Protein AF-G1EFM1-F1 (afdb_monomer_lite)

Sequence (75 aa):
VAPFNVNFRYVKSELHYLLADSEATALIYHAAFAPRVAEI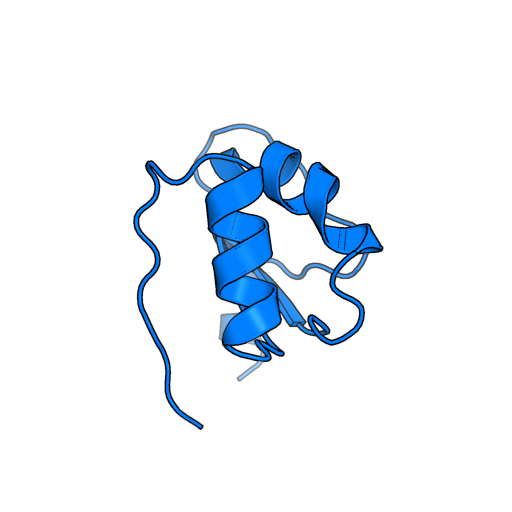LPDLPRLRVLIQIADESGNELLDGAVDYEDALASV

Radius of gyration: 11.95 Å; chains: 1; bounding box: 29×23×28 Å

InterPro domains:
  IPR042099 ANL, N-terminal domain [G3DSA:3.40.50.12780] (1-75)

Secondary structure (DSSP, 8-state):
-------TT--HHHHHHHHHHTT--EEEEEGGGHHHHHTTGGG-TT--EEEEEP-SS-PPPPTTEEEHHHHHHT-

pLDDT: mean 94.95, std 5.3, range [66.69, 98.62]

Structure (mmCIF, N/CA/C/O backbone):
data_AF-G1EFM1-F1
#
_entry.id   AF-G1EFM1-F1
#
loop_
_atom_site.group_PDB
_atom_site.id
_atom_site.type_symbol
_atom_site.label_atom_id
_atom_site.label_alt_id
_atom_site.label_comp_id
_atom_site.label_asym_id
_atom_site.label_entity_id
_atom_site.label_seq_id
_atom_site.pdbx_PDB_ins_code
_atom_site.Cartn_x
_atom_site.Cartn_y
_atom_site.Cartn_z
_atom_site.occupancy
_atom_site.B_iso_or_equiv
_atom_site.auth_seq_id
_atom_site.auth_comp_id
_atom_site.auth_asym_id
_atom_site.auth_atom_id
_atom_site.pdbx_PDB_model_num
ATOM 1 N N . VAL A 1 1 ? -11.575 -6.292 -11.544 1.00 67.88 1 VAL A N 1
ATOM 2 C CA . VAL A 1 1 ? -10.935 -5.478 -10.484 1.00 67.88 1 VAL A CA 1
ATOM 3 C C . VAL A 1 1 ? -11.155 -4.010 -10.825 1.00 67.88 1 VAL A C 1
ATOM 5 O O . VAL A 1 1 ? -11.170 -3.709 -12.014 1.00 67.88 1 VAL A O 1
ATOM 8 N N . ALA A 1 2 ? -11.398 -3.136 -9.846 1.00 84.50 2 ALA A N 1
ATOM 9 C CA . ALA A 1 2 ? -11.627 -1.707 -10.076 1.00 84.50 2 ALA A CA 1
ATOM 10 C C . ALA A 1 2 ? -10.635 -0.884 -9.234 1.00 84.50 2 ALA A C 1
ATOM 12 O O . ALA A 1 2 ? -10.623 -1.054 -8.016 1.00 84.50 2 ALA A O 1
ATOM 13 N N . PRO A 1 3 ? -9.790 -0.035 -9.846 1.00 90.69 3 PRO A N 1
ATOM 14 C CA . PRO A 1 3 ? -8.930 0.872 -9.099 1.00 90.69 3 PRO A CA 1
ATOM 15 C C . PRO A 1 3 ? -9.723 2.090 -8.609 1.00 90.69 3 PRO A C 1
ATOM 17 O O . PRO A 1 3 ? -10.654 2.546 -9.276 1.00 90.69 3 PRO A O 1
ATOM 20 N N . PHE A 1 4 ? -9.315 2.656 -7.477 1.00 92.56 4 PHE A N 1
ATOM 21 C CA . PHE A 1 4 ? -9.803 3.947 -7.002 1.00 92.56 4 PHE A CA 1
ATOM 22 C C . PHE A 1 4 ? -8.639 4.791 -6.489 1.00 92.56 4 PHE A C 1
ATOM 24 O O . PHE A 1 4 ? -7.674 4.274 -5.929 1.00 92.56 4 PHE A O 1
ATOM 31 N N . ASN A 1 5 ? -8.726 6.101 -6.706 1.00 93.25 5 ASN A N 1
ATOM 32 C CA . ASN A 1 5 ? -7.721 7.036 -6.220 1.00 93.25 5 ASN A CA 1
ATOM 33 C C . ASN A 1 5 ? -8.047 7.455 -4.790 1.00 93.25 5 ASN A C 1
ATOM 35 O O . ASN A 1 5 ? -9.194 7.765 -4.468 1.00 93.25 5 ASN A O 1
ATOM 39 N N . VAL A 1 6 ? -7.013 7.523 -3.959 1.00 92.38 6 VAL A N 1
ATOM 40 C CA . VAL A 1 6 ? -7.105 8.011 -2.583 1.00 92.38 6 VAL A CA 1
ATOM 41 C C . VAL A 1 6 ? -6.492 9.401 -2.514 1.00 92.38 6 VAL A C 1
ATOM 43 O O . VAL A 1 6 ? -5.437 9.662 -3.090 1.00 92.38 6 VAL A O 1
ATOM 46 N N . ASN A 1 7 ? -7.149 10.323 -1.814 1.00 93.94 7 ASN A N 1
ATOM 47 C CA . ASN A 1 7 ? -6.589 11.650 -1.597 1.00 93.94 7 ASN A CA 1
ATOM 48 C C . ASN A 1 7 ? -5.461 11.567 -0.560 1.00 93.94 7 ASN A C 1
ATOM 50 O O . ASN A 1 7 ? -5.670 11.123 0.566 1.00 93.94 7 ASN A O 1
ATOM 54 N N . PHE A 1 8 ? -4.278 12.063 -0.916 1.00 89.50 8 PHE A N 1
ATOM 55 C CA . PHE A 1 8 ? -3.089 12.040 -0.059 1.00 89.50 8 PHE A CA 1
ATOM 56 C C . PHE A 1 8 ? -3.250 12.774 1.284 1.00 89.50 8 PHE A C 1
ATOM 58 O O . PHE A 1 8 ? -2.455 12.583 2.203 1.00 89.50 8 PHE A O 1
ATOM 65 N N . ARG A 1 9 ? -4.264 13.641 1.409 1.00 91.69 9 ARG A N 1
ATOM 66 C CA . ARG A 1 9 ? -4.553 14.381 2.644 1.00 91.69 9 ARG A CA 1
ATOM 67 C C . ARG A 1 9 ? -5.246 13.540 3.712 1.00 91.69 9 ARG A C 1
ATOM 69 O O . ARG A 1 9 ? -5.389 14.031 4.826 1.00 91.69 9 ARG A O 1
ATOM 76 N N . TYR A 1 10 ? -5.666 12.317 3.386 1.00 89.94 10 TYR A N 1
ATOM 77 C CA .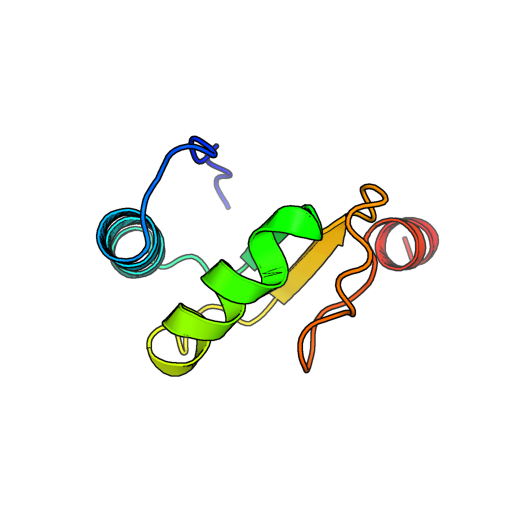 TYR A 1 10 ? -6.390 11.471 4.327 1.00 89.94 10 TYR A CA 1
ATOM 78 C C . TYR A 1 10 ? -5.525 11.169 5.545 1.00 89.94 10 TYR A C 1
ATOM 80 O O . TYR A 1 10 ? -4.356 10.769 5.440 1.00 89.94 10 TYR A O 1
ATOM 88 N N . VAL A 1 11 ? -6.112 11.386 6.717 1.00 91.12 11 VAL A N 1
ATOM 89 C CA . VAL A 1 11 ? -5.477 11.038 7.987 1.00 91.12 11 VAL A CA 1
ATOM 90 C C . VAL A 1 11 ? -5.620 9.540 8.256 1.00 91.12 11 VAL A C 1
ATOM 92 O O . VAL A 1 11 ? -6.342 8.831 7.558 1.00 91.12 11 VAL A O 1
ATOM 95 N N . LYS A 1 12 ? -4.926 9.044 9.286 1.00 92.00 12 LYS A N 1
ATOM 96 C CA . LYS A 1 12 ? -4.876 7.619 9.646 1.00 92.00 12 LYS A CA 1
ATOM 97 C C . LYS A 1 12 ? -6.250 6.936 9.651 1.00 92.00 12 LYS A C 1
ATOM 99 O O . LYS A 1 12 ? -6.422 5.907 9.008 1.00 92.00 12 LYS A O 1
ATOM 104 N N . SER A 1 13 ? -7.216 7.506 10.373 1.00 93.94 13 SER A N 1
ATOM 105 C CA . SER A 1 13 ? -8.552 6.922 10.542 1.00 93.94 13 SER A CA 1
ATOM 106 C C . SER A 1 13 ? -9.338 6.860 9.233 1.00 93.94 13 SER A C 1
ATOM 108 O O . SER A 1 13 ? -9.984 5.854 8.960 1.00 93.94 13 SER A O 1
ATOM 110 N N . GLU A 1 14 ? -9.257 7.908 8.413 1.00 95.44 14 GLU A N 1
ATOM 111 C CA . GLU A 1 14 ? -9.926 7.976 7.110 1.00 95.44 14 GLU A CA 1
ATOM 112 C C . GLU A 1 14 ? -9.321 6.975 6.127 1.00 95.44 14 GLU A C 1
ATOM 114 O O . GLU A 1 14 ? -10.052 6.262 5.443 1.00 95.44 14 GLU A O 1
ATOM 119 N N . LEU A 1 15 ? -7.986 6.889 6.086 1.00 95.88 15 LEU A N 1
ATOM 120 C CA . LEU A 1 15 ? -7.276 5.944 5.231 1.00 95.88 15 LEU A CA 1
ATOM 121 C C . LEU A 1 15 ? -7.595 4.497 5.624 1.00 95.88 15 LEU A C 1
ATOM 123 O O . LEU A 1 15 ? -7.920 3.691 4.757 1.00 95.88 15 LEU A O 1
ATOM 127 N N . HIS A 1 16 ? -7.559 4.184 6.922 1.00 96.56 16 HIS A N 1
ATOM 128 C CA . HIS A 1 16 ? -7.931 2.865 7.429 1.00 96.56 16 HIS A CA 1
ATOM 129 C C . HIS A 1 16 ? -9.374 2.508 7.057 1.00 96.56 16 HIS A C 1
ATOM 131 O O . HIS A 1 16 ? -9.612 1.446 6.485 1.00 96.56 16 HIS A O 1
ATOM 137 N N . TYR A 1 17 ? -10.331 3.401 7.342 1.00 96.00 17 TYR A N 1
ATOM 138 C CA . TYR A 1 17 ? -11.740 3.177 7.014 1.00 96.00 17 TYR A CA 1
ATOM 139 C C . TYR A 1 17 ? -11.928 2.904 5.519 1.00 96.00 17 TYR A C 1
ATOM 141 O O . TYR A 1 17 ? -12.541 1.905 5.155 1.00 96.00 17 TYR A O 1
ATOM 149 N N . LEU A 1 18 ? -11.350 3.745 4.657 1.00 95.25 18 LEU A N 1
ATOM 150 C CA . LEU A 1 18 ? -11.474 3.613 3.209 1.00 95.25 18 LEU A CA 1
ATOM 151 C C . LEU A 1 18 ? -10.935 2.268 2.700 1.00 95.25 18 LEU A C 1
ATOM 153 O O . LEU A 1 18 ? -11.590 1.606 1.895 1.00 95.25 18 LEU A O 1
ATOM 157 N N . LEU A 1 19 ? -9.746 1.858 3.150 1.00 96.31 19 LEU A N 1
ATOM 158 C CA . LEU A 1 19 ? -9.120 0.608 2.705 1.00 96.31 19 LEU A CA 1
ATOM 159 C C . LEU A 1 19 ? -9.859 -0.630 3.231 1.00 96.31 19 LEU A C 1
ATOM 161 O O . LEU A 1 19 ? -9.995 -1.612 2.501 1.00 96.31 19 LEU A O 1
ATOM 165 N N . ALA A 1 20 ? -10.366 -0.577 4.465 1.00 96.06 20 ALA A N 1
ATOM 166 C CA . ALA A 1 20 ? -11.147 -1.660 5.052 1.00 96.06 20 ALA A CA 1
ATOM 167 C C . ALA A 1 20 ? -12.515 -1.825 4.369 1.00 96.06 20 ALA A C 1
ATOM 169 O O . ALA A 1 20 ? -12.882 -2.944 4.008 1.00 96.06 20 ALA A O 1
ATOM 170 N N . ASP A 1 21 ? -13.245 -0.723 4.176 1.00 96.00 21 ASP A N 1
ATOM 171 C CA . ASP A 1 21 ? -14.592 -0.705 3.590 1.00 96.00 21 ASP A CA 1
ATOM 172 C C . ASP A 1 21 ? -14.580 -1.089 2.104 1.00 96.00 21 ASP A C 1
ATOM 174 O O . ASP A 1 21 ? -15.424 -1.853 1.643 1.00 96.00 21 ASP A O 1
ATOM 178 N N . SER A 1 22 ? -13.559 -0.648 1.361 1.00 94.62 22 SER A N 1
ATOM 179 C CA . SER A 1 22 ? -13.368 -1.031 -0.047 1.00 94.62 22 SER A CA 1
ATOM 180 C C . SER A 1 22 ? -12.883 -2.471 -0.249 1.00 94.62 22 SER A C 1
ATOM 182 O O . SER A 1 22 ? -12.757 -2.913 -1.392 1.00 94.62 22 SER A O 1
ATOM 184 N N . GLU A 1 23 ? -12.578 -3.192 0.835 1.00 94.75 23 GLU A N 1
ATOM 185 C CA . GLU A 1 23 ? -11.933 -4.507 0.816 1.00 94.75 23 GLU A CA 1
ATOM 186 C C . GLU A 1 23 ? -10.663 -4.541 -0.055 1.00 94.75 23 GLU A C 1
ATOM 188 O O . GLU A 1 23 ? -10.390 -5.521 -0.756 1.00 94.75 23 GLU A O 1
ATOM 193 N N . ALA A 1 24 ? -9.877 -3.459 -0.024 1.00 96.38 24 ALA A N 1
ATOM 194 C CA . ALA A 1 24 ? -8.689 -3.319 -0.851 1.00 96.38 24 ALA A CA 1
ATOM 195 C C . ALA A 1 24 ? -7.696 -4.469 -0.611 1.00 96.38 24 ALA A C 1
ATOM 197 O O . ALA A 1 24 ? -7.307 -4.766 0.520 1.00 96.38 24 ALA A O 1
ATOM 198 N N . THR A 1 25 ? -7.249 -5.105 -1.699 1.00 96.94 25 THR A N 1
ATOM 199 C CA . THR A 1 25 ? -6.246 -6.182 -1.644 1.00 96.94 25 THR A CA 1
ATOM 200 C C . THR A 1 25 ? -4.848 -5.743 -2.060 1.00 96.94 25 THR A C 1
ATOM 202 O O . TH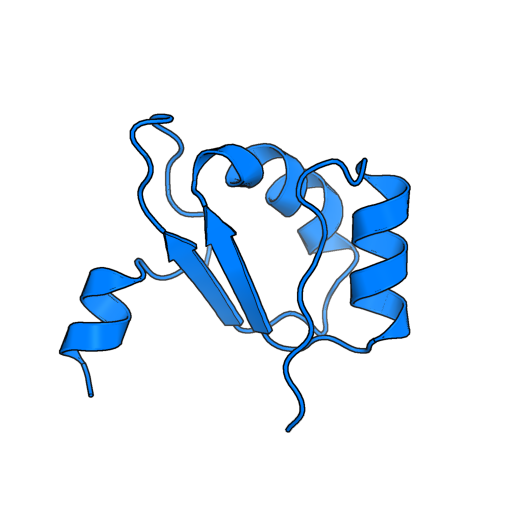R A 1 25 ? -3.888 -6.473 -1.815 1.00 96.94 25 THR A O 1
ATOM 205 N N . ALA A 1 26 ? -4.736 -4.576 -2.698 1.00 96.81 26 ALA A N 1
ATOM 206 C CA . ALA A 1 26 ? -3.486 -3.984 -3.150 1.00 96.81 26 ALA A CA 1
ATOM 207 C C . ALA A 1 26 ? -3.476 -2.473 -2.886 1.00 96.81 26 ALA A C 1
ATOM 209 O O . ALA A 1 26 ? -4.514 -1.825 -3.024 1.00 96.81 26 ALA A O 1
ATOM 210 N N . LEU A 1 27 ? -2.312 -1.918 -2.549 1.00 97.25 27 LEU A N 1
ATOM 211 C CA . LEU A 1 27 ? -2.095 -0.482 -2.385 1.00 97.25 27 LEU A CA 1
ATOM 212 C C . LEU A 1 27 ? -0.783 -0.081 -3.059 1.00 97.25 27 LEU A C 1
ATOM 214 O O . LEU A 1 27 ? 0.267 -0.656 -2.780 1.00 97.25 27 LEU A O 1
ATOM 218 N N . ILE A 1 28 ? -0.866 0.937 -3.914 1.00 97.62 28 ILE A N 1
ATOM 219 C CA . ILE A 1 28 ? 0.291 1.630 -4.479 1.00 97.62 28 ILE A CA 1
ATOM 220 C C . ILE A 1 28 ? 0.403 2.974 -3.764 1.00 97.62 28 ILE A C 1
ATOM 222 O O . ILE A 1 28 ? -0.577 3.720 -3.705 1.00 97.62 28 ILE A O 1
ATOM 226 N N . TYR A 1 29 ? 1.563 3.279 -3.195 1.00 97.88 29 TYR A N 1
ATOM 227 C CA . TYR A 1 29 ? 1.762 4.483 -2.390 1.00 97.88 29 TYR A CA 1
ATOM 228 C C . TYR A 1 29 ? 3.184 5.023 -2.551 1.00 97.88 29 TYR A C 1
ATOM 230 O O . TYR A 1 29 ? 4.107 4.280 -2.854 1.00 97.88 29 TYR A O 1
ATOM 238 N N . HIS A 1 30 ? 3.369 6.327 -2.353 1.00 98.12 30 HIS A N 1
ATOM 239 C CA . HIS A 1 30 ? 4.707 6.924 -2.343 1.00 98.12 30 HIS A CA 1
ATOM 240 C C . HIS A 1 30 ? 5.392 6.703 -0.990 1.00 98.12 30 HIS A C 1
ATOM 242 O O . HIS A 1 30 ? 4.708 6.651 0.038 1.00 98.12 30 HIS A O 1
ATOM 248 N N . ALA A 1 31 ? 6.724 6.614 -0.974 1.00 98.31 31 ALA A N 1
ATOM 249 C CA . ALA A 1 31 ? 7.503 6.333 0.229 1.00 98.31 31 ALA A CA 1
ATOM 250 C C . ALA A 1 31 ? 7.228 7.336 1.368 1.00 98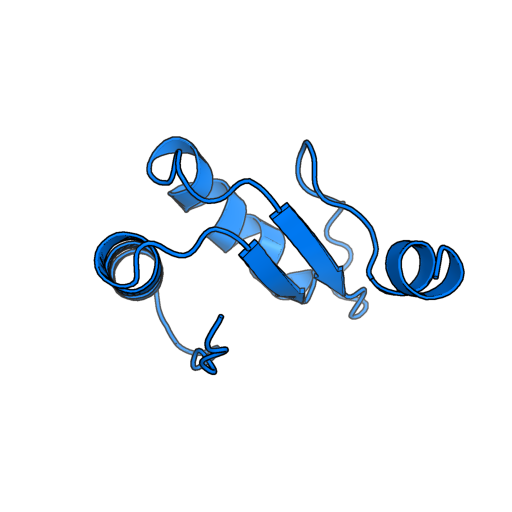.31 31 ALA A C 1
ATOM 252 O O . ALA A 1 31 ? 7.203 6.926 2.527 1.00 98.31 31 ALA A O 1
ATOM 253 N N . ALA A 1 32 ? 6.861 8.595 1.080 1.00 97.75 32 ALA A N 1
ATOM 254 C CA . ALA A 1 32 ? 6.463 9.567 2.107 1.00 97.75 32 ALA A CA 1
ATOM 255 C C . ALA A 1 32 ? 5.278 9.108 2.978 1.00 97.75 32 ALA A C 1
ATOM 257 O O . ALA A 1 32 ? 5.094 9.599 4.094 1.00 97.75 32 ALA A O 1
ATOM 258 N N . PHE A 1 33 ? 4.461 8.172 2.487 1.00 97.44 33 PHE A N 1
ATOM 259 C CA . PHE A 1 33 ? 3.315 7.628 3.213 1.00 97.44 33 PHE A CA 1
ATOM 260 C C . PHE A 1 33 ? 3.619 6.321 3.950 1.00 97.44 33 PHE A C 1
ATOM 262 O O . PHE A 1 33 ? 2.753 5.859 4.694 1.00 97.44 33 PHE A O 1
ATOM 269 N N . ALA A 1 34 ? 4.821 5.749 3.810 1.00 97.62 34 ALA A N 1
ATOM 270 C CA . ALA A 1 34 ? 5.189 4.485 4.448 1.00 97.62 34 ALA A CA 1
ATOM 271 C C . ALA A 1 34 ? 4.947 4.483 5.973 1.00 97.62 34 ALA A C 1
ATOM 273 O O . ALA A 1 34 ? 4.309 3.541 6.445 1.00 97.62 34 ALA A O 1
ATOM 274 N N . PRO A 1 35 ? 5.288 5.539 6.750 1.00 96.88 35 PRO A N 1
ATOM 275 C CA . PRO A 1 35 ? 4.985 5.562 8.185 1.00 96.88 35 PRO A CA 1
ATOM 276 C C . PRO A 1 35 ? 3.483 5.463 8.486 1.00 96.88 35 PRO A C 1
ATOM 278 O O . PRO A 1 35 ? 3.065 4.736 9.383 1.00 96.88 35 PRO A O 1
ATOM 281 N N . ARG A 1 36 ? 2.644 6.146 7.695 1.00 95.88 36 ARG A N 1
ATOM 282 C CA . ARG A 1 36 ? 1.185 6.127 7.879 1.00 95.88 36 ARG A CA 1
ATOM 283 C C . ARG A 1 36 ? 0.572 4.793 7.468 1.00 95.88 36 ARG A C 1
ATOM 285 O O . ARG A 1 36 ? -0.371 4.348 8.115 1.00 95.88 36 ARG A O 1
ATOM 292 N N . VAL A 1 37 ? 1.079 4.174 6.404 1.00 96.81 37 VAL A N 1
ATOM 293 C CA . VAL A 1 37 ? 0.639 2.841 5.972 1.00 96.81 37 VAL A CA 1
ATOM 294 C C . VAL A 1 37 ? 1.031 1.798 7.022 1.00 96.81 37 VAL A C 1
ATOM 296 O O . VAL A 1 37 ? 0.180 1.009 7.423 1.00 96.81 37 VAL A O 1
ATOM 299 N N . ALA A 1 38 ? 2.258 1.850 7.550 1.00 97.00 38 ALA A N 1
ATOM 300 C CA . ALA A 1 38 ? 2.727 0.949 8.607 1.00 97.00 38 ALA A CA 1
ATOM 301 C C . ALA A 1 38 ? 1.835 0.988 9.857 1.00 97.00 38 ALA A C 1
ATOM 303 O O . ALA A 1 38 ? 1.547 -0.042 10.459 1.00 97.00 38 ALA A O 1
ATOM 304 N N . GLU A 1 39 ? 1.355 2.177 10.221 1.00 96.62 39 GLU A N 1
ATOM 305 C CA . GLU A 1 39 ? 0.480 2.388 11.372 1.00 96.62 39 GLU A CA 1
ATOM 306 C C . GLU A 1 39 ? -0.907 1.735 11.277 1.00 96.62 39 GLU A C 1
ATOM 308 O O . GLU A 1 39 ? -1.562 1.600 12.314 1.00 96.62 39 GLU A O 1
ATOM 313 N N . ILE A 1 40 ? -1.386 1.418 10.070 1.00 96.00 40 ILE A N 1
ATOM 314 C CA . ILE A 1 40 ? -2.727 0.851 9.828 1.00 96.00 40 ILE A CA 1
ATOM 315 C C . ILE A 1 40 ? -2.681 -0.557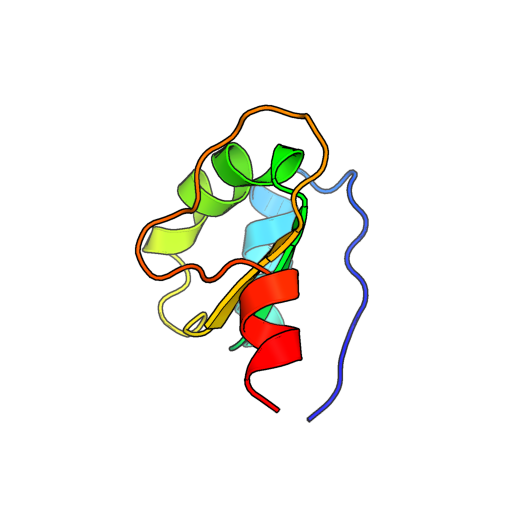 9.233 1.00 96.00 40 ILE A C 1
ATOM 317 O O . ILE A 1 40 ? -3.691 -1.253 9.233 1.00 96.00 40 ILE A O 1
ATOM 321 N N . LEU A 1 41 ? -1.525 -0.981 8.717 1.00 96.44 41 LEU A N 1
ATOM 322 C CA . LEU A 1 41 ? -1.346 -2.269 8.056 1.00 96.44 41 LEU A CA 1
ATOM 323 C C . LEU A 1 41 ? -1.739 -3.477 8.934 1.00 96.44 41 LEU A C 1
ATOM 325 O O . LEU A 1 41 ? -2.395 -4.373 8.400 1.00 96.44 41 LEU A O 1
ATOM 329 N N . PRO A 1 42 ? -1.436 -3.518 10.253 1.00 96.19 42 PRO A N 1
ATOM 330 C CA . PRO A 1 42 ? -1.844 -4.637 11.110 1.00 96.19 42 PRO A CA 1
ATOM 331 C C . PRO A 1 42 ? -3.360 -4.870 11.165 1.00 96.19 42 PRO A C 1
ATOM 333 O O . PRO A 1 42 ? -3.798 -6.002 11.360 1.00 96.19 42 PRO A O 1
ATOM 336 N N . ASP A 1 43 ? -4.154 -3.818 10.952 1.00 96.69 43 ASP A N 1
ATOM 337 C CA . ASP A 1 43 ? -5.617 -3.864 11.004 1.00 96.69 43 ASP A CA 1
ATOM 338 C C . ASP A 1 43 ? -6.253 -4.166 9.628 1.00 96.69 43 ASP A C 1
ATOM 340 O O . ASP A 1 43 ? -7.472 -4.304 9.507 1.00 96.69 43 ASP A O 1
ATOM 344 N N . LEU A 1 44 ? -5.437 -4.320 8.576 1.00 96.44 44 LEU A N 1
ATOM 345 C CA . LEU A 1 44 ? -5.866 -4.521 7.188 1.00 96.44 44 LEU A CA 1
ATOM 346 C C . LEU A 1 44 ? -5.385 -5.872 6.616 1.00 96.44 44 LEU A C 1
ATOM 348 O O . LEU A 1 44 ? -4.681 -5.901 5.606 1.00 96.44 44 LEU A O 1
ATOM 352 N N . PRO A 1 45 ? -5.813 -7.028 7.163 1.00 95.62 45 PRO A N 1
ATOM 353 C CA . PRO A 1 45 ? -5.292 -8.349 6.775 1.00 95.62 45 PRO A CA 1
ATOM 354 C C . PRO A 1 45 ? -5.595 -8.753 5.322 1.00 95.62 45 PRO A C 1
ATOM 356 O O . PRO A 1 45 ? -5.035 -9.720 4.803 1.00 95.62 45 PRO A O 1
ATOM 359 N N . ARG A 1 46 ? -6.514 -8.048 4.649 1.00 95.38 46 ARG A N 1
ATOM 360 C CA . ARG A 1 46 ? -6.828 -8.279 3.231 1.00 95.38 46 ARG A CA 1
ATOM 361 C C . ARG A 1 46 ? -5.845 -7.597 2.285 1.00 95.38 46 ARG A C 1
ATOM 363 O O . ARG A 1 46 ? -5.763 -8.022 1.131 1.00 95.38 46 ARG A O 1
ATOM 370 N N . LEU A 1 47 ? -5.101 -6.600 2.765 1.00 96.50 47 LEU A N 1
ATOM 371 C CA . LEU A 1 47 ? -4.143 -5.838 1.982 1.00 96.50 47 LEU A CA 1
ATOM 372 C C . LEU A 1 47 ? -2.846 -6.643 1.835 1.00 96.50 47 LEU A C 1
ATOM 374 O O . LEU A 1 47 ? -1.983 -6.623 2.703 1.00 96.50 47 LEU A O 1
ATOM 378 N N . ARG A 1 48 ? -2.747 -7.414 0.747 1.00 95.75 48 ARG A N 1
ATOM 379 C CA . ARG A 1 48 ? -1.665 -8.392 0.526 1.00 95.75 48 ARG A CA 1
ATOM 380 C C . ARG A 1 48 ? -0.564 -7.898 -0.400 1.00 95.75 48 ARG A C 1
ATOM 382 O O . ARG A 1 48 ? 0.517 -8.471 -0.403 1.00 95.75 48 ARG A O 1
ATOM 389 N N . VAL A 1 49 ? -0.866 -6.907 -1.233 1.00 97.19 49 VAL A N 1
ATOM 390 C CA . VAL A 1 49 ? 0.083 -6.358 -2.202 1.00 97.19 49 VAL A CA 1
ATOM 391 C C . VAL A 1 49 ? 0.359 -4.910 -1.837 1.00 97.19 49 VAL A C 1
ATOM 393 O O . VAL A 1 49 ? -0.547 -4.078 -1.833 1.00 97.19 49 VAL A O 1
ATOM 396 N N . LEU A 1 50 ? 1.618 -4.619 -1.546 1.00 98.25 50 LEU A N 1
ATOM 397 C CA . LEU A 1 50 ? 2.106 -3.283 -1.247 1.00 98.25 50 LEU A CA 1
ATOM 398 C C . LEU A 1 50 ? 3.165 -2.933 -2.287 1.00 98.25 50 LEU A C 1
ATOM 400 O O . LEU A 1 50 ? 4.166 -3.635 -2.404 1.00 98.25 50 LEU A O 1
ATOM 404 N N . ILE 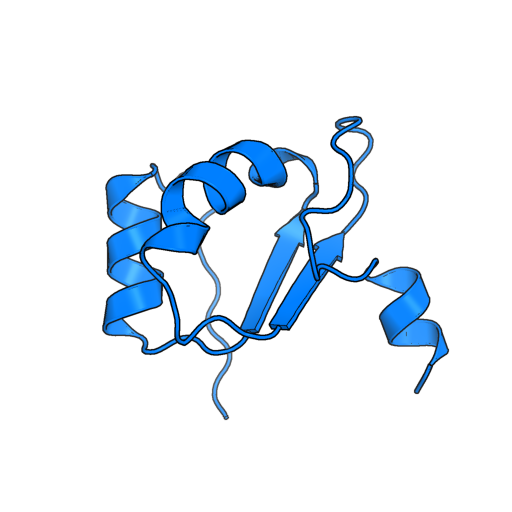A 1 51 ? 2.922 -1.874 -3.053 1.00 98.19 51 ILE A N 1
ATOM 405 C CA . ILE A 1 51 ? 3.878 -1.361 -4.035 1.00 98.19 51 ILE A CA 1
ATOM 406 C C . ILE A 1 51 ? 4.245 0.058 -3.620 1.00 98.19 51 ILE A C 1
ATOM 408 O O . ILE A 1 51 ? 3.381 0.937 -3.560 1.00 98.19 51 ILE A O 1
ATOM 412 N N . GLN A 1 52 ? 5.518 0.270 -3.320 1.00 98.62 52 GLN A N 1
ATOM 413 C CA . GLN A 1 52 ? 6.031 1.559 -2.886 1.00 98.62 52 GLN A CA 1
ATOM 414 C C . GLN A 1 52 ? 6.739 2.263 -4.041 1.00 98.62 52 GLN A C 1
ATOM 416 O O . GLN A 1 52 ? 7.581 1.681 -4.713 1.00 98.62 52 GLN A O 1
ATOM 421 N N . ILE A 1 53 ? 6.410 3.533 -4.251 1.00 98.44 53 ILE A N 1
ATOM 422 C CA . ILE A 1 53 ? 7.063 4.415 -5.218 1.00 98.44 53 ILE A CA 1
ATOM 423 C C . ILE A 1 53 ? 8.093 5.255 -4.461 1.00 98.44 53 ILE A C 1
ATOM 425 O O . ILE A 1 53 ? 7.728 5.997 -3.543 1.00 98.44 53 ILE A O 1
ATOM 429 N N . ALA A 1 54 ? 9.368 5.158 -4.834 1.00 97.75 54 ALA A N 1
ATOM 430 C CA . ALA A 1 54 ? 10.407 6.043 -4.316 1.00 97.75 54 ALA A CA 1
ATOM 431 C C . ALA A 1 54 ? 10.105 7.516 -4.665 1.00 97.75 54 ALA A C 1
ATOM 433 O O . ALA A 1 54 ? 9.787 7.844 -5.805 1.00 97.75 54 ALA A O 1
ATOM 434 N N . ASP A 1 55 ? 10.200 8.412 -3.679 1.00 97.25 55 ASP A N 1
ATOM 435 C CA . ASP A 1 55 ? 9.847 9.837 -3.820 1.00 97.25 55 ASP A CA 1
ATOM 436 C C . ASP A 1 55 ? 10.818 10.777 -3.083 1.00 97.25 55 ASP A C 1
ATOM 438 O O . ASP A 1 55 ? 10.442 11.868 -2.662 1.00 97.25 55 ASP A O 1
ATOM 442 N N . GLU A 1 56 ? 12.061 10.328 -2.879 1.00 96.44 56 GLU A N 1
ATOM 443 C CA . GLU A 1 56 ? 13.126 11.046 -2.155 1.00 96.44 56 GLU A CA 1
ATOM 444 C C . GLU A 1 56 ? 12.846 11.313 -0.662 1.00 96.44 56 GLU A C 1
ATOM 446 O O . GLU A 1 56 ? 13.703 11.854 0.036 1.00 96.44 56 GLU A O 1
ATOM 451 N N . SER A 1 57 ? 11.704 10.875 -0.119 1.00 96.94 57 SER A N 1
ATOM 452 C CA . SER A 1 57 ? 11.382 11.041 1.307 1.00 96.94 57 SER A CA 1
ATOM 453 C C . SER A 1 57 ? 12.265 10.224 2.258 1.00 96.94 57 SER A C 1
ATOM 455 O O . SER A 1 57 ? 12.210 10.431 3.469 1.00 96.94 57 SER A O 1
ATOM 457 N N . GLY A 1 58 ? 13.068 9.295 1.727 1.00 95.62 58 GLY A N 1
ATOM 458 C CA . GLY A 1 58 ? 14.026 8.495 2.493 1.00 95.62 58 GLY A CA 1
ATOM 459 C C . GLY A 1 58 ? 13.403 7.391 3.350 1.00 95.62 58 GLY A C 1
ATOM 460 O O . GLY A 1 58 ? 14.092 6.837 4.202 1.00 95.62 58 GLY A O 1
ATOM 461 N N . ASN A 1 59 ? 12.121 7.071 3.151 1.00 98.06 59 ASN A N 1
ATOM 462 C CA . ASN A 1 59 ? 11.483 5.960 3.852 1.00 98.06 59 ASN A CA 1
ATOM 463 C C . ASN A 1 59 ? 11.799 4.628 3.163 1.00 98.06 59 ASN A C 1
ATOM 465 O O . ASN A 1 59 ? 11.656 4.494 1.946 1.00 98.06 59 ASN A O 1
ATOM 469 N N . GLU A 1 60 ? 12.197 3.642 3.961 1.00 97.69 60 GLU A N 1
ATOM 470 C CA . GLU A 1 60 ? 12.456 2.277 3.501 1.00 97.69 60 GLU A CA 1
ATOM 471 C C . GLU A 1 60 ? 11.159 1.574 3.065 1.00 97.69 60 GLU A C 1
ATOM 473 O O . GLU A 1 60 ? 10.049 2.038 3.345 1.00 97.69 60 GLU A O 1
ATOM 478 N N . LEU A 1 61 ? 11.297 0.456 2.346 1.00 98.25 61 LEU A N 1
ATOM 479 C CA . LEU A 1 61 ? 10.166 -0.419 2.037 1.00 98.25 61 LEU A CA 1
ATOM 480 C C . LEU A 1 61 ? 9.575 -0.982 3.334 1.00 98.25 61 LEU A C 1
ATOM 482 O O . LEU A 1 61 ? 10.304 -1.381 4.243 1.00 98.25 61 LEU A O 1
ATOM 486 N N . LEU A 1 62 ? 8.245 -1.052 3.400 1.00 97.75 62 LEU A N 1
ATOM 487 C CA . LEU A 1 62 ? 7.573 -1.816 4.449 1.00 97.75 62 LEU A CA 1
ATOM 488 C C . LEU A 1 62 ? 7.819 -3.315 4.262 1.00 97.75 62 LEU A C 1
ATOM 490 O O . LEU A 1 62 ? 8.093 -3.778 3.155 1.00 97.75 62 LEU A O 1
ATOM 494 N N . ASP A 1 63 ? 7.672 -4.084 5.341 1.00 95.38 63 ASP A N 1
ATOM 495 C CA . ASP A 1 63 ? 7.781 -5.539 5.261 1.00 95.38 63 ASP A CA 1
ATOM 496 C C . ASP A 1 63 ? 6.767 -6.108 4.253 1.00 95.38 63 ASP A C 1
ATOM 498 O O . ASP A 1 63 ? 5.578 -5.777 4.280 1.00 95.38 63 ASP A O 1
ATOM 502 N N . GLY A 1 64 ? 7.260 -6.925 3.322 1.00 94.88 64 GLY A N 1
ATOM 503 C CA . GLY A 1 64 ? 6.480 -7.472 2.210 1.00 94.88 64 GLY A CA 1
ATOM 504 C C . GLY A 1 64 ? 6.116 -6.487 1.087 1.00 94.88 64 GLY A C 1
ATOM 505 O O . GLY A 1 64 ? 5.466 -6.905 0.127 1.00 94.88 64 GLY A O 1
ATOM 506 N N . ALA A 1 65 ? 6.516 -5.213 1.164 1.00 97.88 65 ALA A N 1
ATOM 507 C CA . ALA A 1 65 ? 6.360 -4.275 0.057 1.00 97.88 65 ALA A CA 1
ATOM 508 C C . ALA A 1 65 ? 7.433 -4.486 -1.018 1.00 97.88 65 ALA A C 1
ATOM 510 O O . ALA A 1 65 ? 8.564 -4.875 -0.727 1.00 97.88 65 ALA A O 1
ATOM 511 N N . VAL A 1 66 ? 7.071 -4.197 -2.266 1.00 98.06 66 VAL A N 1
ATOM 512 C CA . VAL A 1 66 ? 7.992 -4.196 -3.408 1.00 98.06 66 VAL A CA 1
ATOM 513 C C . VAL A 1 66 ? 8.163 -2.783 -3.948 1.00 98.06 66 VAL A C 1
ATOM 515 O O . VAL A 1 66 ? 7.224 -1.982 -3.906 1.00 98.06 66 VAL A O 1
ATOM 518 N N . ASP A 1 67 ? 9.355 -2.479 -4.456 1.00 97.88 67 ASP A N 1
ATOM 519 C CA . ASP A 1 67 ? 9.589 -1.232 -5.177 1.00 97.88 67 ASP A CA 1
ATOM 520 C C . ASP A 1 67 ? 8.816 -1.230 -6.505 1.00 97.88 67 ASP A C 1
ATOM 522 O O . ASP A 1 67 ? 8.685 -2.257 -7.179 1.00 97.88 67 ASP A O 1
ATOM 526 N N . TYR A 1 68 ? 8.254 -0.077 -6.858 1.00 97.81 68 TYR A N 1
ATOM 527 C CA . TYR A 1 68 ? 7.450 0.098 -8.061 1.00 97.81 68 TYR A CA 1
ATOM 528 C C . TYR A 1 68 ? 8.236 -0.163 -9.351 1.00 97.81 68 TYR A C 1
ATOM 530 O O . TYR A 1 68 ? 7.708 -0.825 -10.247 1.00 97.81 68 TYR A O 1
ATOM 538 N N . GLU A 1 69 ? 9.472 0.328 -9.455 1.00 97.06 69 GLU A N 1
ATOM 539 C CA . GLU A 1 69 ? 10.287 0.172 -10.664 1.00 97.06 69 GLU A CA 1
ATOM 540 C C . GLU A 1 69 ? 10.723 -1.287 -10.836 1.00 97.06 69 GLU A C 1
ATOM 542 O O . GLU A 1 69 ? 10.625 -1.843 -11.933 1.00 97.06 69 GLU A O 1
ATOM 547 N N . ASP A 1 70 ? 11.101 -1.949 -9.739 1.00 96.44 70 ASP A N 1
ATOM 548 C CA . ASP A 1 70 ? 11.430 -3.378 -9.744 1.00 96.44 70 ASP A CA 1
ATOM 549 C C . ASP A 1 70 ? 10.217 -4.235 -10.140 1.00 96.44 70 ASP A C 1
ATOM 551 O O . ASP A 1 70 ? 10.327 -5.160 -10.952 1.00 96.44 70 ASP A O 1
ATOM 555 N N . ALA A 1 71 ? 9.034 -3.913 -9.605 1.00 95.19 71 ALA A N 1
ATOM 556 C CA . ALA A 1 71 ? 7.794 -4.592 -9.963 1.00 95.19 71 ALA A CA 1
ATOM 557 C C . ALA A 1 71 ? 7.465 -4.416 -11.453 1.00 95.19 71 ALA A C 1
ATOM 559 O O . ALA A 1 71 ? 7.076 -5.383 -12.111 1.00 95.19 71 ALA A O 1
ATOM 560 N N . LEU A 1 72 ? 7.657 -3.213 -12.003 1.00 95.25 72 LEU A N 1
ATOM 561 C CA . LEU A 1 72 ? 7.404 -2.917 -13.413 1.00 95.25 72 LEU A CA 1
ATOM 562 C C . LEU A 1 72 ? 8.379 -3.649 -14.349 1.00 95.25 72 LEU A C 1
ATOM 564 O O . LEU A 1 72 ? 7.964 -4.134 -15.399 1.00 95.25 72 LEU A O 1
ATOM 568 N N . ALA A 1 73 ? 9.650 -3.773 -13.961 1.00 95.75 73 ALA A N 1
ATOM 569 C CA . ALA A 1 73 ? 10.677 -4.471 -14.737 1.00 95.75 73 ALA A CA 1
ATOM 570 C C . ALA A 1 73 ? 10.482 -6.000 -14.798 1.00 95.75 73 ALA A C 1
ATOM 572 O O . ALA A 1 73 ? 11.108 -6.670 -15.620 1.00 95.75 73 ALA A O 1
ATOM 573 N N . SER A 1 74 ? 9.633 -6.556 -13.930 1.00 85.81 74 SER A N 1
ATOM 574 C CA . SER A 1 74 ? 9.347 -7.994 -13.851 1.00 85.81 74 SER A CA 1
ATOM 575 C C . SER A 1 74 ? 8.213 -8.481 -14.770 1.00 85.81 74 SER A C 1
ATOM 577 O O . SER A 1 74 ? 7.869 -9.667 -14.728 1.00 85.81 74 SER A O 1
ATOM 579 N N . VAL A 1 75 ? 7.634 -7.583 -15.578 1.00 66.69 75 VAL A N 1
ATOM 580 C CA . VAL A 1 75 ? 6.496 -7.844 -16.483 1.00 66.69 75 VAL A CA 1
ATOM 581 C C . VAL A 1 75 ? 6.946 -8.185 -17.901 1.00 66.69 75 VAL A C 1
ATOM 583 O O . VAL A 1 75 ? 7.862 -7.513 -18.422 1.00 66.69 75 VAL A O 1
#

Foldseek 3Di:
DDDDDDDPPDALVRVLCVCVVVLPQEDEEELLCVVSCVVNVVVNVSPQEAEYEYDPPPHDADVNYDYPVVVVVVD

Organism: Mycobacterium avium (NCBI:txid1764)